Protein AF-A0A166FLU6-F1 (afdb_monomer_lite)

Foldseek 3Di:
DCCCVPPVCVVVVHDDPDDDDPVNVQVVCVVVVNDPDDDDPPDDDPCCPPPVNVCCVPPPVVVVVVVVD

Radius of gyration: 22.69 Å; chains: 1; bounding box: 40×29×58 Å

Structure (mmCIF, N/CA/C/O backbone):
data_AF-A0A166FLU6-F1
#
_entry.id   AF-A0A166FLU6-F1
#
loop_
_atom_site.group_PDB
_atom_site.id
_atom_site.type_symbol
_atom_site.label_atom_id
_atom_site.label_alt_id
_atom_site.label_comp_id
_atom_site.label_asym_id
_atom_s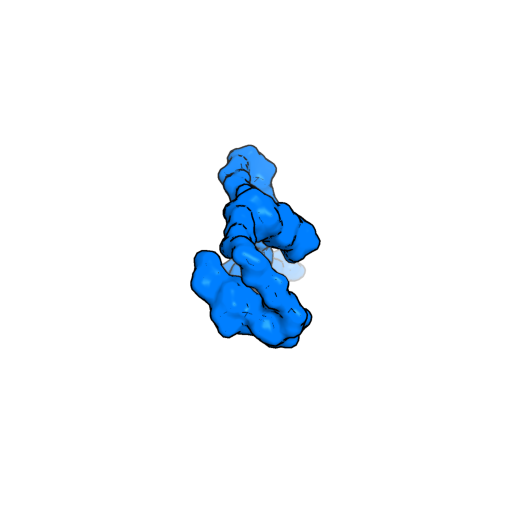ite.label_entity_id
_atom_site.label_seq_id
_atom_site.pdbx_PDB_ins_code
_atom_site.Cartn_x
_atom_site.Cartn_y
_atom_site.Cartn_z
_atom_site.occupancy
_atom_site.B_iso_or_equiv
_atom_site.auth_seq_id
_atom_site.auth_comp_id
_atom_site.auth_asym_id
_atom_site.auth_atom_id
_atom_site.pdbx_PDB_model_num
ATOM 1 N N . GLN A 1 1 ? 8.284 -14.568 -14.891 1.00 58.34 1 GLN A N 1
ATOM 2 C CA . GLN A 1 1 ? 8.386 -14.066 -16.282 1.00 58.34 1 GLN A CA 1
ATOM 3 C C . GLN A 1 1 ? 7.506 -14.859 -17.258 1.00 58.34 1 GLN A C 1
ATOM 5 O O . GLN A 1 1 ? 7.076 -14.256 -18.228 1.00 58.34 1 GLN A O 1
ATOM 10 N N . GLN A 1 2 ? 7.179 -16.136 -16.990 1.00 65.69 2 GLN A N 1
ATOM 11 C CA . GLN A 1 2 ? 6.319 -16.983 -17.844 1.00 65.69 2 GLN A CA 1
ATOM 12 C C . GLN A 1 2 ? 4.964 -16.348 -18.199 1.00 65.69 2 GLN A C 1
ATOM 14 O O . GLN A 1 2 ? 4.680 -16.168 -19.373 1.00 65.69 2 GLN A O 1
ATOM 19 N N . ALA A 1 3 ? 4.200 -15.860 -17.212 1.00 69.56 3 ALA A N 1
ATOM 20 C CA . ALA A 1 3 ? 2.878 -15.262 -17.460 1.00 69.56 3 ALA A CA 1
ATOM 21 C C . ALA A 1 3 ? 2.876 -14.060 -18.435 1.00 69.56 3 ALA A C 1
ATOM 23 O O . ALA A 1 3 ? 1.913 -13.857 -19.167 1.00 69.56 3 ALA A O 1
ATOM 24 N N . LEU A 1 4 ? 3.951 -13.261 -18.472 1.00 69.81 4 LEU A N 1
ATOM 25 C CA . LEU A 1 4 ? 4.060 -12.134 -19.410 1.00 69.81 4 LEU A CA 1
ATOM 26 C C . LEU A 1 4 ? 4.269 -12.614 -20.851 1.00 69.81 4 LEU A C 1
ATOM 28 O O . LEU A 1 4 ? 3.674 -12.060 -21.769 1.00 69.81 4 LEU A O 1
ATOM 32 N N . HIS A 1 5 ? 5.109 -13.635 -21.026 1.00 71.94 5 HIS A N 1
ATOM 33 C CA . HIS A 1 5 ? 5.464 -14.191 -22.334 1.00 71.94 5 HIS A CA 1
ATOM 34 C C . HIS A 1 5 ? 4.381 -15.081 -22.926 1.00 71.94 5 HIS A C 1
ATOM 36 O O . HIS A 1 5 ? 4.180 -15.057 -24.133 1.00 71.94 5 HIS A O 1
ATOM 42 N N . GLU A 1 6 ? 3.685 -15.840 -22.087 1.00 76.12 6 GLU A N 1
ATOM 43 C CA . GLU A 1 6 ? 2.725 -16.851 -22.535 1.00 76.12 6 GLU A CA 1
ATOM 44 C C . GLU A 1 6 ? 1.304 -16.304 -22.702 1.00 76.12 6 GLU A C 1
ATOM 46 O O . GLU A 1 6 ? 0.554 -16.835 -23.512 1.00 76.12 6 GLU A O 1
ATOM 51 N N . VAL A 1 7 ? 0.932 -15.249 -21.963 1.00 77.62 7 VAL A N 1
ATOM 52 C CA . VAL A 1 7 ? -0.446 -14.724 -21.948 1.00 77.62 7 VAL A CA 1
ATOM 53 C C . VAL A 1 7 ? -0.498 -13.288 -22.465 1.00 77.62 7 VAL A C 1
ATOM 55 O O . VAL A 1 7 ? -1.142 -13.001 -23.465 1.00 77.62 7 VAL A O 1
ATOM 58 N N . ILE A 1 8 ? 0.242 -12.373 -21.831 1.00 80.38 8 ILE A N 1
ATOM 59 C CA . ILE A 1 8 ? 0.063 -10.930 -22.069 1.00 80.38 8 ILE A CA 1
ATOM 60 C C . ILE A 1 8 ? 0.615 -10.477 -23.432 1.00 80.38 8 ILE A C 1
ATOM 62 O O . ILE A 1 8 ? -0.023 -9.678 -24.112 1.00 80.38 8 ILE A O 1
ATOM 66 N N . PHE A 1 9 ? 1.804 -10.928 -23.846 1.00 80.75 9 PHE A N 1
ATOM 67 C CA . PHE A 1 9 ? 2.382 -10.493 -25.128 1.00 80.75 9 PHE A CA 1
ATOM 68 C C . PHE A 1 9 ? 1.654 -11.032 -26.369 1.00 80.75 9 PHE A C 1
ATOM 70 O O . PHE A 1 9 ? 1.448 -10.231 -27.286 1.00 80.75 9 PHE A O 1
ATOM 77 N N . PRO A 1 10 ? 1.223 -12.309 -26.413 1.00 83.25 10 PRO A N 1
ATOM 78 C CA . PRO A 1 10 ? 0.382 -12.814 -27.495 1.00 83.25 10 PRO A CA 1
ATOM 79 C C . PRO A 1 10 ? -0.943 -12.054 -27.621 1.00 83.25 10 PRO A C 1
ATOM 81 O O . PRO A 1 10 ? -1.277 -11.633 -28.725 1.00 83.25 10 PRO A O 1
ATOM 84 N N . ASP A 1 11 ? -1.633 -11.780 -26.507 1.00 83.19 11 ASP A N 1
ATOM 85 C CA . ASP A 1 11 ? -2.908 -11.039 -26.506 1.00 83.19 11 ASP A CA 1
ATOM 86 C C . ASP A 1 11 ? -2.766 -9.600 -27.031 1.00 83.19 11 ASP A C 1
ATOM 88 O O . ASP A 1 11 ? -3.706 -9.019 -27.574 1.00 83.19 11 ASP A O 1
ATOM 92 N N . LEU A 1 12 ? -1.575 -9.013 -26.891 1.00 81.50 12 LEU A N 1
ATOM 93 C CA . LEU A 1 12 ? -1.252 -7.675 -27.387 1.00 81.50 12 LEU A CA 1
ATOM 94 C C . LEU A 1 12 ? -0.626 -7.683 -28.795 1.00 81.50 12 LEU A C 1
ATOM 96 O O . LEU A 1 12 ? -0.222 -6.623 -29.276 1.00 81.50 12 LEU A O 1
ATOM 100 N N . ASN A 1 13 ? -0.523 -8.845 -29.456 1.00 83.06 13 ASN A N 1
ATOM 101 C CA . ASN A 1 13 ? 0.173 -9.043 -30.735 1.00 83.06 13 ASN A CA 1
ATOM 102 C C . ASN A 1 13 ? 1.630 -8.536 -30.734 1.00 83.06 13 ASN A C 1
ATOM 104 O O . ASN A 1 13 ? 2.146 -8.059 -31.748 1.00 83.06 13 ASN A O 1
ATOM 108 N N . ILE A 1 14 ? 2.318 -8.632 -29.593 1.00 80.12 14 ILE A N 1
ATOM 109 C CA . ILE A 1 14 ? 3.713 -8.205 -29.449 1.00 80.12 14 ILE A CA 1
ATOM 110 C C . ILE A 1 14 ? 4.626 -9.421 -29.625 1.00 80.12 14 ILE A C 1
ATOM 112 O O . ILE A 1 14 ? 4.733 -10.264 -28.738 1.00 80.12 14 ILE A O 1
ATOM 116 N N . SER A 1 15 ? 5.361 -9.486 -30.737 1.00 74.56 15 SER A N 1
ATOM 117 C CA . SER A 1 15 ? 6.415 -10.488 -30.933 1.00 74.56 15 SER A CA 1
ATOM 118 C C . SER A 1 15 ? 7.742 -9.997 -30.344 1.00 74.56 15 SER A C 1
ATOM 120 O O . SER A 1 15 ? 8.341 -9.050 -30.864 1.00 74.56 15 SER A O 1
ATOM 122 N N . GLN A 1 16 ? 8.225 -10.622 -29.270 1.00 69.25 16 GLN A N 1
ATOM 123 C CA . GLN A 1 16 ? 9.532 -10.290 -28.691 1.00 69.25 16 GLN A CA 1
ATOM 124 C C . GLN A 1 16 ? 10.643 -11.159 -29.291 1.00 69.25 16 GLN A C 1
ATOM 126 O O . GLN A 1 16 ? 10.519 -12.377 -29.349 1.00 69.25 16 GLN A O 1
ATOM 131 N N . GLN A 1 17 ? 11.750 -10.533 -29.706 1.00 68.25 17 GLN A N 1
ATOM 132 C CA . GLN A 1 17 ? 12.952 -11.243 -30.178 1.00 68.25 17 GLN A CA 1
ATOM 133 C C . GLN A 1 17 ? 13.807 -11.783 -29.020 1.00 68.25 17 GLN A C 1
ATOM 135 O O . GLN A 1 17 ? 14.611 -12.691 -29.205 1.00 68.25 17 GLN A O 1
ATOM 140 N N . SER A 1 18 ? 13.651 -11.212 -27.824 1.00 72.75 18 SER A N 1
ATOM 141 C CA . SER A 1 18 ? 14.394 -11.584 -26.624 1.00 72.75 18 SER A CA 1
ATOM 142 C C . SER A 1 18 ? 13.525 -11.428 -25.374 1.00 72.75 18 SER A C 1
ATOM 144 O O . SER A 1 18 ? 12.605 -10.605 -25.356 1.00 72.75 18 SER A O 1
ATOM 146 N N . PRO A 1 19 ? 13.786 -12.216 -24.317 1.00 75.75 19 PRO A N 1
ATOM 147 C CA . PRO A 1 19 ? 13.011 -12.138 -23.093 1.00 75.75 19 PRO A CA 1
ATOM 148 C C . PRO A 1 19 ? 13.128 -10.758 -22.438 1.00 75.75 19 PRO A C 1
ATOM 150 O O . PRO A 1 19 ? 14.217 -10.194 -22.317 1.00 75.75 19 PRO A O 1
ATOM 153 N N . LEU A 1 20 ? 11.994 -10.228 -21.971 1.00 79.19 20 LEU A N 1
ATOM 154 C CA . LEU A 1 20 ? 11.940 -8.968 -21.236 1.00 79.19 20 LEU A CA 1
ATOM 155 C C . LEU A 1 20 ? 12.923 -8.960 -20.055 1.00 79.19 20 LEU A C 1
ATOM 157 O O . LEU A 1 20 ? 12.845 -9.800 -19.155 1.00 79.19 20 LEU A O 1
ATOM 161 N N . SER A 1 21 ? 13.797 -7.953 -20.014 1.00 83.50 21 SER A N 1
ATOM 162 C CA . SER A 1 21 ? 14.677 -7.756 -18.863 1.00 83.50 21 SER A CA 1
ATOM 163 C C . SER A 1 21 ? 13.870 -7.435 -17.600 1.00 83.50 21 SER A C 1
ATOM 165 O O . SER A 1 21 ? 12.849 -6.739 -17.649 1.00 83.50 21 SER A O 1
ATOM 167 N N . GLU A 1 22 ? 14.361 -7.879 -16.444 1.00 82.88 22 GLU A N 1
ATOM 168 C CA . GLU A 1 22 ? 13.763 -7.542 -15.147 1.00 82.88 22 GLU A CA 1
ATOM 169 C C . GLU A 1 22 ? 13.649 -6.019 -14.951 1.00 82.88 22 GLU A C 1
ATOM 171 O O . GLU A 1 22 ? 12.638 -5.513 -14.462 1.00 82.88 22 GLU A O 1
ATOM 176 N N . CYS A 1 23 ? 14.647 -5.265 -15.420 1.00 86.31 23 CYS A N 1
ATOM 177 C CA . CYS A 1 23 ? 14.647 -3.806 -15.390 1.00 86.31 23 CYS A CA 1
ATOM 178 C C . CYS A 1 23 ? 13.446 -3.200 -16.128 1.00 86.31 23 CYS A C 1
ATOM 180 O O . CYS A 1 23 ? 12.821 -2.265 -15.617 1.00 86.31 23 CYS A O 1
ATOM 182 N N . THR A 1 24 ? 13.109 -3.719 -17.311 1.00 86.00 24 THR A N 1
ATOM 183 C CA . THR A 1 24 ? 11.961 -3.237 -18.089 1.00 86.00 24 THR A CA 1
ATOM 184 C C . THR A 1 24 ? 10.648 -3.581 -17.390 1.00 86.00 24 THR A C 1
ATOM 186 O O . THR A 1 24 ? 9.799 -2.702 -17.241 1.00 86.00 24 THR A O 1
ATOM 189 N N . ALA A 1 25 ? 10.517 -4.808 -16.872 1.00 83.06 25 ALA A N 1
ATOM 190 C CA . ALA A 1 25 ? 9.343 -5.230 -16.105 1.00 83.06 25 ALA A CA 1
ATOM 191 C C . ALA A 1 25 ? 9.112 -4.333 -14.877 1.00 83.06 25 ALA A C 1
ATOM 193 O O . ALA A 1 25 ? 8.005 -3.846 -14.647 1.00 83.06 25 ALA A O 1
ATOM 194 N N . ARG A 1 26 ? 10.177 -4.026 -14.126 1.00 84.00 26 ARG A N 1
ATOM 195 C CA . ARG A 1 26 ? 10.106 -3.148 -12.950 1.00 84.00 26 ARG A CA 1
ATOM 196 C C . ARG A 1 26 ? 9.674 -1.726 -13.310 1.00 84.00 26 ARG A C 1
ATOM 198 O O . ARG A 1 26 ? 8.885 -1.132 -12.582 1.00 84.00 26 ARG A O 1
ATOM 205 N N . ARG A 1 27 ? 10.144 -1.178 -14.438 1.00 86.94 27 ARG A N 1
ATOM 20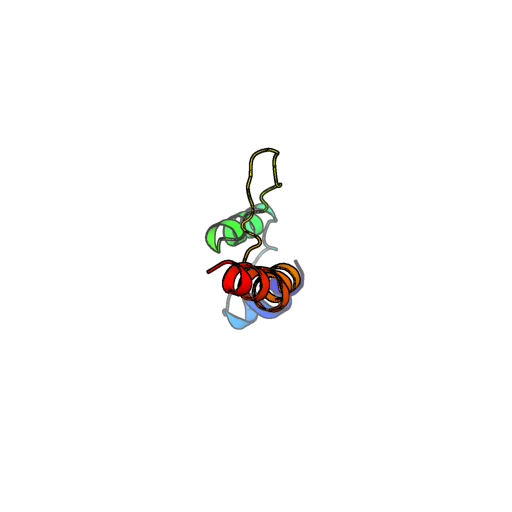6 C CA . ARG A 1 27 ? 9.702 0.144 -14.925 1.00 86.94 27 ARG A CA 1
ATOM 207 C C . ARG A 1 27 ? 8.212 0.162 -15.270 1.00 86.94 27 ARG A C 1
ATOM 209 O O . ARG A 1 27 ? 7.556 1.168 -15.015 1.00 86.94 27 ARG A O 1
ATOM 216 N N . TRP A 1 28 ? 7.681 -0.920 -15.839 1.00 86.69 28 TRP A N 1
ATOM 217 C CA . TRP A 1 28 ? 6.253 -1.027 -16.153 1.00 86.69 28 TRP A CA 1
ATOM 218 C C . TRP A 1 2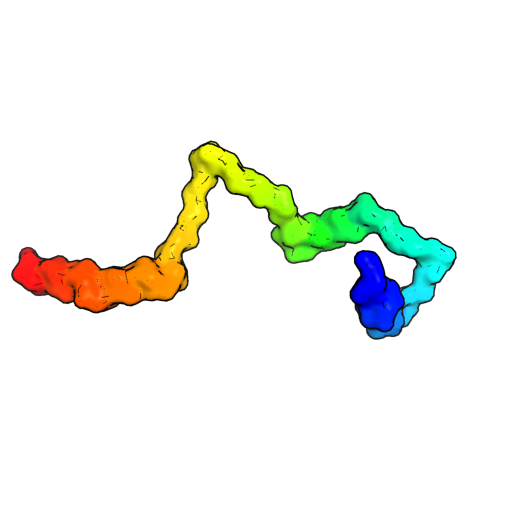8 ? 5.395 -1.081 -14.891 1.00 86.69 28 TRP A C 1
ATOM 220 O O . TRP A 1 28 ? 4.420 -0.342 -14.807 1.00 86.69 28 TRP A O 1
ATOM 230 N N . LEU A 1 29 ? 5.799 -1.861 -13.883 1.00 84.94 29 LEU A N 1
ATOM 231 C CA . LEU A 1 29 ? 5.104 -1.908 -12.592 1.00 84.94 29 LEU A CA 1
ATOM 232 C C . LEU A 1 29 ? 5.002 -0.518 -11.951 1.00 84.94 29 LEU A C 1
ATOM 234 O O . LEU A 1 29 ? 3.912 -0.108 -11.563 1.00 84.94 29 LEU A O 1
ATOM 238 N N . ILE A 1 30 ? 6.098 0.247 -11.944 1.00 86.81 30 ILE A N 1
ATOM 239 C CA . ILE A 1 30 ? 6.101 1.622 -11.422 1.00 86.81 30 ILE A CA 1
ATOM 240 C C . ILE A 1 30 ? 5.128 2.517 -12.204 1.00 86.81 30 ILE A C 1
ATOM 242 O O . ILE A 1 30 ? 4.361 3.253 -11.589 1.00 86.81 30 ILE A O 1
ATOM 246 N N . LYS A 1 31 ? 5.120 2.447 -13.546 1.00 86.88 31 LYS A N 1
ATOM 247 C CA . LYS A 1 31 ? 4.173 3.216 -14.3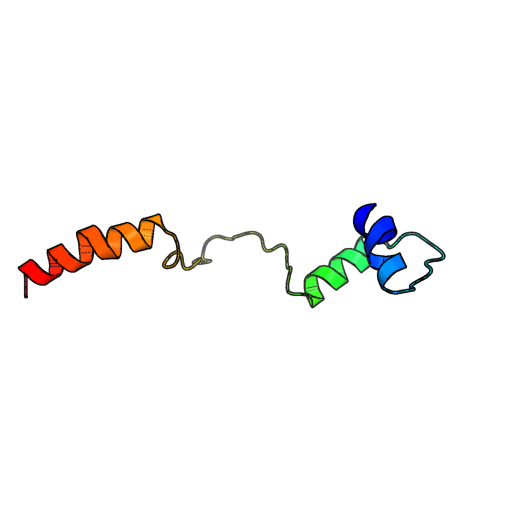80 1.00 86.88 31 LYS A CA 1
ATOM 248 C C . LYS A 1 31 ? 2.711 2.852 -14.117 1.00 86.88 31 LYS A C 1
ATOM 250 O O . LYS A 1 31 ? 1.855 3.721 -14.209 1.00 86.88 31 LYS A O 1
ATOM 255 N N . LEU A 1 32 ? 2.438 1.593 -13.788 1.00 86.56 32 LEU A N 1
ATOM 256 C CA . LEU A 1 32 ? 1.108 1.101 -13.427 1.00 86.56 32 LEU A CA 1
ATOM 257 C C . LEU A 1 32 ? 0.718 1.441 -11.972 1.00 86.56 32 LEU A C 1
ATOM 259 O O . LEU A 1 32 ? -0.333 1.007 -11.515 1.00 86.56 32 LEU A O 1
ATOM 263 N N . GLY A 1 33 ? 1.553 2.182 -11.233 1.00 83.06 33 GLY A N 1
ATOM 264 C CA . GLY A 1 33 ? 1.310 2.562 -9.835 1.00 83.06 33 GLY A CA 1
ATOM 265 C C . GLY A 1 33 ? 1.759 1.518 -8.807 1.00 83.06 33 GLY A C 1
ATOM 266 O O . GLY A 1 33 ? 1.676 1.754 -7.604 1.00 83.06 33 GLY A O 1
ATOM 267 N N . TRP A 1 34 ? 2.302 0.386 -9.254 1.00 78.81 34 TRP A N 1
ATOM 268 C CA . TRP A 1 34 ? 2.801 -0.679 -8.389 1.00 78.81 34 TRP A CA 1
ATOM 269 C C . TRP A 1 34 ? 4.254 -0.396 -8.024 1.00 78.81 34 TRP A C 1
ATOM 271 O O . TRP A 1 34 ? 5.196 -0.833 -8.689 1.00 78.81 34 TRP A O 1
ATOM 281 N N . CYS A 1 35 ? 4.447 0.357 -6.946 1.00 78.31 35 CYS A N 1
ATOM 282 C CA . CYS A 1 35 ? 5.765 0.558 -6.364 1.00 78.31 35 CYS A CA 1
ATOM 283 C C . CYS A 1 35 ? 5.936 -0.363 -5.156 1.00 78.31 35 CYS A C 1
ATOM 285 O O . CYS A 1 35 ? 5.114 -0.363 -4.239 1.00 78.31 35 CYS A O 1
ATOM 287 N N . ARG A 1 36 ? 7.022 -1.146 -5.129 1.00 71.62 36 ARG A N 1
ATOM 288 C CA . ARG A 1 36 ? 7.395 -1.914 -3.937 1.00 71.62 36 ARG A CA 1
ATOM 289 C C . ARG A 1 36 ? 7.928 -0.945 -2.883 1.00 71.62 36 ARG A C 1
ATOM 291 O O . ARG A 1 36 ? 9.136 -0.757 -2.754 1.00 71.62 36 ARG A O 1
ATOM 298 N N . THR A 1 37 ? 7.023 -0.327 -2.139 1.00 73.69 37 THR A N 1
ATOM 299 C CA . THR A 1 37 ? 7.370 0.528 -1.007 1.00 73.69 37 THR A CA 1
ATOM 300 C C . THR A 1 37 ? 7.546 -0.343 0.229 1.00 73.69 37 THR A C 1
ATOM 302 O O . THR A 1 37 ? 6.661 -1.108 0.603 1.00 73.69 37 THR A O 1
ATOM 305 N N . VAL A 1 38 ? 8.707 -0.242 0.872 1.00 77.81 38 VAL A N 1
ATOM 306 C CA . VAL A 1 38 ? 8.909 -0.826 2.200 1.00 77.81 38 VAL A CA 1
ATOM 307 C C . VAL A 1 38 ? 8.307 0.139 3.213 1.00 77.81 38 VAL A C 1
ATOM 309 O O . VAL A 1 38 ? 8.695 1.307 3.237 1.00 77.81 38 VAL A O 1
ATOM 312 N N . VAL A 1 39 ? 7.375 -0.334 4.043 1.00 76.94 39 VAL A N 1
ATOM 313 C CA . VAL A 1 39 ? 6.805 0.474 5.128 1.00 76.94 39 VAL A CA 1
ATOM 314 C C . VAL A 1 39 ? 7.933 0.849 6.091 1.00 76.94 39 VAL A C 1
ATOM 316 O O . VAL A 1 39 ? 8.578 -0.016 6.683 1.00 76.94 39 VAL A O 1
ATOM 319 N N . ARG A 1 40 ? 8.214 2.150 6.208 1.00 79.75 40 ARG A N 1
ATOM 320 C CA . ARG A 1 40 ? 9.197 2.706 7.149 1.00 79.75 40 ARG A CA 1
ATOM 321 C C . ARG A 1 40 ? 8.469 3.264 8.373 1.00 79.75 40 ARG A C 1
ATOM 323 O O . ARG A 1 40 ? 7.294 3.615 8.294 1.00 79.75 40 ARG A O 1
ATOM 330 N N . LYS A 1 41 ? 9.174 3.372 9.505 1.00 82.44 41 LYS A N 1
ATOM 331 C CA . LYS A 1 41 ? 8.654 4.070 10.694 1.00 82.44 41 LYS A CA 1
ATOM 332 C C . LYS A 1 41 ? 8.217 5.488 10.297 1.00 82.44 41 LYS A C 1
ATOM 334 O O . LYS A 1 41 ? 8.955 6.165 9.586 1.00 82.44 41 LYS A O 1
ATOM 339 N N . GLY A 1 42 ? 7.032 5.907 10.741 1.00 78.31 42 GLY A N 1
ATOM 340 C CA . GLY A 1 42 ? 6.441 7.209 10.401 1.00 78.31 42 GLY A CA 1
ATOM 341 C C . GLY A 1 42 ? 5.472 7.204 9.211 1.00 78.31 42 GLY A C 1
ATOM 342 O O . GLY A 1 42 ? 4.885 8.240 8.9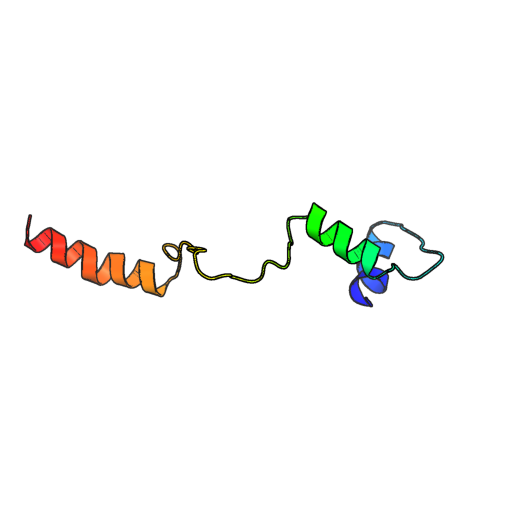27 1.00 78.31 42 GLY A O 1
ATOM 343 N N . VAL A 1 43 ? 5.261 6.067 8.537 1.00 80.12 43 VAL A N 1
ATOM 344 C CA . VAL A 1 43 ? 4.179 5.918 7.548 1.00 80.12 43 VAL A CA 1
ATOM 345 C C . VAL A 1 43 ? 2.915 5.446 8.265 1.00 80.12 43 VAL A C 1
ATOM 347 O O . VAL A 1 43 ? 2.893 4.340 8.804 1.00 80.12 43 VAL A O 1
ATOM 350 N N . TYR A 1 44 ? 1.874 6.280 8.277 1.00 77.88 44 TYR A N 1
ATOM 351 C CA . TYR A 1 44 ? 0.552 5.893 8.763 1.00 77.88 44 TYR A CA 1
ATOM 352 C C . TYR A 1 44 ? -0.248 5.314 7.597 1.00 77.88 44 TYR A C 1
ATOM 354 O O . TYR A 1 44 ? -0.547 6.016 6.634 1.00 77.88 44 TYR A O 1
ATOM 362 N N . MET A 1 45 ? -0.543 4.018 7.664 1.00 75.25 45 MET A N 1
ATOM 363 C CA . MET A 1 45 ? -1.484 3.386 6.747 1.00 75.25 45 MET A CA 1
ATOM 364 C C . MET A 1 45 ? -2.864 3.545 7.365 1.00 75.25 45 MET A C 1
ATOM 366 O O . MET A 1 45 ? -3.106 3.008 8.447 1.00 75.25 45 MET A O 1
ATOM 370 N N . ASP A 1 46 ? -3.736 4.302 6.707 1.00 78.50 46 ASP A N 1
ATOM 371 C CA . ASP A 1 46 ? -5.099 4.473 7.183 1.00 78.50 46 ASP A CA 1
ATOM 372 C C . ASP A 1 46 ? -5.829 3.126 7.126 1.00 78.50 46 ASP A C 1
ATOM 374 O O . ASP A 1 46 ? -6.015 2.527 6.067 1.00 78.50 46 ASP A O 1
ATOM 378 N N . GLY A 1 47 ? -6.138 2.597 8.306 1.00 83.00 47 GLY A N 1
ATOM 379 C CA . GLY A 1 47 ? -6.778 1.303 8.486 1.00 83.00 47 GLY A CA 1
ATOM 380 C C . GLY A 1 47 ? -8.287 1.406 8.646 1.00 83.00 47 GLY A C 1
ATOM 381 O O . GLY A 1 47 ? -8.898 0.401 9.008 1.00 83.00 47 GLY A O 1
ATOM 382 N N . HIS A 1 48 ? -8.892 2.582 8.430 1.00 83.62 48 HIS A N 1
ATOM 383 C CA . HIS A 1 48 ? -10.309 2.792 8.725 1.00 83.62 48 HIS A CA 1
ATOM 384 C C . HIS A 1 48 ? -11.243 1.873 7.924 1.00 83.62 48 HIS A C 1
ATOM 386 O O . HIS A 1 48 ? -12.378 1.654 8.340 1.00 83.62 48 HIS A O 1
ATOM 392 N N . GLU A 1 49 ? -10.805 1.380 6.761 1.00 86.94 49 GLU A N 1
ATOM 393 C CA . GLU A 1 49 ? -11.594 0.501 5.887 1.00 86.94 49 GLU A CA 1
ATOM 394 C C . GLU A 1 49 ? -11.528 -0.974 6.298 1.00 86.94 49 GLU A C 1
ATOM 396 O O . GLU A 1 49 ? -12.273 -1.799 5.767 1.00 86.94 49 GLU A O 1
ATOM 401 N N . ARG A 1 50 ? -10.647 -1.343 7.237 1.00 90.75 50 ARG A N 1
ATOM 402 C CA . ARG A 1 50 ? -10.535 -2.738 7.664 1.00 90.75 50 ARG A CA 1
ATOM 403 C C . ARG A 1 50 ? -11.824 -3.189 8.347 1.00 90.75 50 ARG A C 1
ATOM 405 O O . ARG A 1 50 ? -12.406 -2.470 9.159 1.00 90.75 50 ARG A O 1
ATOM 412 N N . SER A 1 51 ? -12.249 -4.411 8.039 1.00 92.94 51 SER A N 1
ATOM 413 C CA . SER A 1 51 ? -13.522 -4.962 8.512 1.00 92.94 51 SER A CA 1
ATOM 414 C C . SER A 1 51 ? -13.626 -5.024 10.037 1.00 92.94 51 SER A C 1
ATOM 416 O O . SER A 1 51 ? -14.698 -4.777 10.580 1.00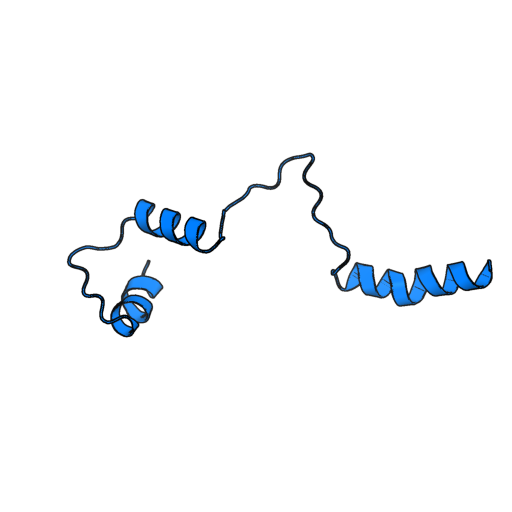 92.94 51 SER A O 1
ATOM 418 N N . ASP A 1 52 ? -12.522 -5.300 10.732 1.00 93.56 52 ASP A N 1
ATOM 419 C CA . ASP A 1 52 ? -12.438 -5.289 12.195 1.00 93.56 52 ASP A CA 1
ATOM 420 C C . ASP A 1 52 ? -12.664 -3.885 12.776 1.00 93.56 52 ASP A C 1
ATOM 422 O O . ASP A 1 52 ? -13.455 -3.717 13.706 1.00 93.56 52 ASP A O 1
ATOM 426 N N . VAL A 1 53 ? -12.029 -2.872 12.185 1.00 91.31 53 VAL A N 1
ATOM 427 C CA . VAL A 1 53 ? -12.165 -1.464 12.583 1.00 91.31 53 VAL A CA 1
ATOM 428 C C . VAL A 1 53 ? -13.585 -0.956 12.334 1.00 91.31 53 VAL A C 1
ATOM 430 O O . VAL A 1 53 ? -14.182 -0.342 13.220 1.00 91.31 53 VAL A O 1
ATOM 433 N N . VAL A 1 54 ? -14.155 -1.242 11.161 1.00 93.69 54 VAL A N 1
ATOM 434 C CA . VAL A 1 54 ? -15.533 -0.854 10.817 1.00 93.69 54 VAL A CA 1
ATOM 435 C C . VAL A 1 54 ? -16.533 -1.509 11.765 1.00 93.69 54 VAL A C 1
ATOM 437 O O . VAL A 1 54 ? -17.421 -0.824 12.275 1.00 93.69 54 VAL A O 1
ATOM 440 N N . LYS A 1 55 ? -16.359 -2.805 12.049 1.00 95.81 55 LYS A N 1
ATOM 441 C CA . LYS A 1 55 ? -17.228 -3.552 12.960 1.00 95.81 55 LYS A CA 1
ATOM 442 C C . LYS A 1 55 ? -17.209 -2.953 14.363 1.00 95.81 55 LYS A C 1
ATOM 444 O O . LYS A 1 55 ? -18.261 -2.640 14.906 1.00 95.81 55 LYS A O 1
ATOM 449 N N . TYR A 1 56 ? -16.021 -2.710 14.917 1.00 95.44 56 TYR A N 1
ATOM 450 C CA . TYR A 1 56 ? -15.893 -2.068 16.226 1.00 95.44 56 TYR A CA 1
ATOM 451 C C . TYR A 1 56 ? -16.535 -0.673 16.249 1.00 95.44 56 TYR A C 1
ATOM 453 O O . TYR A 1 56 ? -17.243 -0.326 17.197 1.00 95.44 56 TYR A O 1
ATOM 461 N N . ARG A 1 57 ? -16.332 0.121 15.187 1.00 94.75 57 ARG A N 1
ATOM 462 C CA . ARG A 1 57 ? -16.929 1.457 15.075 1.00 94.75 57 ARG A CA 1
ATOM 463 C C . ARG A 1 57 ? -18.456 1.394 15.134 1.00 94.75 57 ARG A C 1
ATOM 465 O O . ARG A 1 57 ? -19.059 2.170 15.866 1.00 94.75 57 ARG A O 1
ATOM 472 N N . GLN A 1 58 ? -19.064 0.499 14.358 1.00 95.44 58 GLN A N 1
ATOM 473 C CA . GLN A 1 58 ? -20.519 0.395 14.226 1.00 95.44 58 GLN A CA 1
ATOM 474 C C . GLN A 1 58 ? -21.186 -0.256 15.437 1.00 95.44 58 GLN A C 1
ATOM 476 O O . GLN A 1 58 ? -22.235 0.210 15.865 1.00 95.44 58 GLN A O 1
ATOM 481 N N . GLU A 1 59 ? -20.592 -1.318 15.976 1.00 96.19 59 GLU A N 1
ATOM 482 C CA . GLU A 1 59 ? -21.241 -2.152 16.992 1.00 96.19 59 GLU A CA 1
ATOM 483 C C . GLU A 1 59 ? -20.929 -1.719 18.428 1.00 96.19 59 GLU A C 1
ATOM 485 O O . GLU A 1 59 ? -21.711 -2.016 19.324 1.00 96.19 59 GLU A O 1
ATOM 490 N N . VAL A 1 60 ? -19.801 -1.039 18.667 1.00 95.12 60 VAL A N 1
ATOM 491 C CA . VAL A 1 60 ? -19.344 -0.711 20.030 1.00 95.12 60 VAL A CA 1
ATOM 492 C C . VAL A 1 60 ? -19.221 0.791 20.228 1.00 95.12 60 VAL A C 1
ATOM 494 O O . VAL A 1 60 ? -19.836 1.351 21.129 1.00 95.12 60 VAL A O 1
ATOM 497 N N . PHE A 1 61 ? -18.433 1.454 19.383 1.00 93.94 61 PHE A N 1
ATOM 498 C CA . PHE A 1 61 ? -18.069 2.851 19.607 1.00 93.94 61 PHE A CA 1
ATOM 499 C C . PHE A 1 61 ? -19.250 3.813 19.438 1.00 93.94 61 PHE A C 1
ATOM 501 O O . PHE A 1 61 ? -19.491 4.640 20.313 1.00 93.94 61 PHE A O 1
ATOM 508 N N . LEU A 1 62 ? -19.984 3.707 18.324 1.00 95.56 62 LEU A N 1
ATOM 509 C CA . LEU A 1 62 ? -21.126 4.584 18.058 1.00 95.56 62 LEU A CA 1
ATOM 510 C C . LEU A 1 62 ? -22.273 4.386 19.068 1.00 95.56 62 LEU A C 1
ATOM 512 O O . LEU A 1 62 ? -22.754 5.397 19.574 1.00 95.56 62 LEU A O 1
ATOM 516 N N . PRO A 1 63 ? -22.680 3.148 19.427 1.00 96.31 63 PRO A N 1
ATOM 517 C CA . PRO A 1 63 ? -23.688 2.943 20.467 1.00 96.31 63 PRO A CA 1
ATOM 518 C C . PRO A 1 63 ? -23.262 3.489 21.829 1.00 96.31 63 PRO A C 1
ATOM 520 O O . PRO A 1 63 ? -24.050 4.168 22.473 1.00 96.31 63 PRO A O 1
ATOM 523 N N . ALA A 1 64 ? -22.007 3.261 22.236 1.00 94.75 64 ALA A N 1
ATOM 524 C CA . ALA A 1 64 ? -21.508 3.746 23.519 1.00 94.75 64 ALA A CA 1
ATOM 525 C C . ALA A 1 64 ? -21.519 5.278 23.606 1.00 94.75 64 ALA A C 1
ATOM 527 O O . ALA A 1 64 ? -21.858 5.820 24.645 1.00 94.75 64 ALA A O 1
ATOM 528 N N . ILE A 1 65 ? -21.169 5.988 22.527 1.00 94.94 65 ILE A N 1
ATOM 529 C CA . ILE A 1 65 ? -21.221 7.459 22.504 1.00 94.94 65 ILE A CA 1
ATOM 530 C C . ILE A 1 65 ? -22.651 7.979 22.602 1.00 94.94 65 ILE A C 1
ATOM 532 O O . ILE A 1 65 ? -22.880 8.960 23.300 1.00 94.94 65 ILE A O 1
ATOM 536 N N . LEU A 1 66 ? -23.593 7.314 21.935 1.00 93.31 66 LEU A N 1
ATOM 537 C CA . LEU A 1 66 ? -24.997 7.712 21.931 1.00 93.31 66 LEU A CA 1
ATOM 538 C C . LEU A 1 66 ? -25.644 7.604 23.323 1.00 93.31 66 LEU A C 1
ATOM 540 O O . LEU A 1 66 ? -26.621 8.285 23.590 1.00 93.31 66 LEU A O 1
ATOM 544 N N . GLU A 1 67 ? -25.095 6.782 24.224 1.00 90.56 67 GLU A N 1
ATOM 545 C CA . GLU A 1 67 ? -25.523 6.725 25.631 1.00 90.56 67 GLU A CA 1
ATOM 546 C C . GLU A 1 67 ? -25.097 7.954 26.456 1.00 90.56 67 GLU A C 1
ATOM 548 O O . GLU A 1 67 ? -25.672 8.205 27.516 1.00 90.56 67 GLU A O 1
ATOM 553 N N . PHE A 1 68 ? -24.089 8.706 26.005 1.00 87.25 68 PHE A N 1
ATOM 554 C CA . PHE A 1 68 ? -23.561 9.885 26.703 1.00 87.25 68 PHE A CA 1
ATOM 555 C C . PHE A 1 68 ? -24.048 11.217 26.116 1.00 87.25 68 PHE A C 1
ATOM 557 O O . PHE A 1 68 ? -23.648 12.273 26.616 1.00 87.25 68 PHE A O 1
ATOM 564 N N . GLU A 1 69 ? -24.868 11.168 25.067 1.00 70.38 69 GLU A N 1
ATOM 565 C CA . GLU A 1 69 ? -25.478 12.322 24.395 1.00 70.38 69 GLU A CA 1
ATOM 566 C C . GLU A 1 69 ? -26.933 12.515 24.852 1.00 70.38 69 GLU A C 1
ATOM 568 O O . GLU A 1 69 ? -27.302 13.678 25.141 1.00 70.38 69 GLU A O 1
#

pLDDT: mean 82.95, std 8.66, range [58.34, 96.31]

Sequence (69 aa):
QQALHEVIFPDLNISQQSPLSECTARRWLIKLGWCRTVVRKGVYMDGHERSDVVKYRQEVFLPAILEFE

Secondary structure (DSSP, 8-state):
-HHIIIIIHHHTT---SSPPPHHHHHHHHHHTT---PPPPTT-----TTSHHHHHHIIIIIHHHHHTT-

Organism: NCBI:txid1759441